Protein AF-V5IGV2-F1 (afdb_monomer)

Sequence (109 aa):
ARKEGDKSTEYNAWKFLKSFQSGYIKYQTYVDSVGCTQFLRKTLNATDKSGLYEVSFKVLEDNTKETSTLRFHEQITPNEYAVYNEDEEELYNSTVAYSDYSKCSIIQD

Solvent-accessible surface area (backbone atoms only — not comparable to full-atom values): 6318 Å² total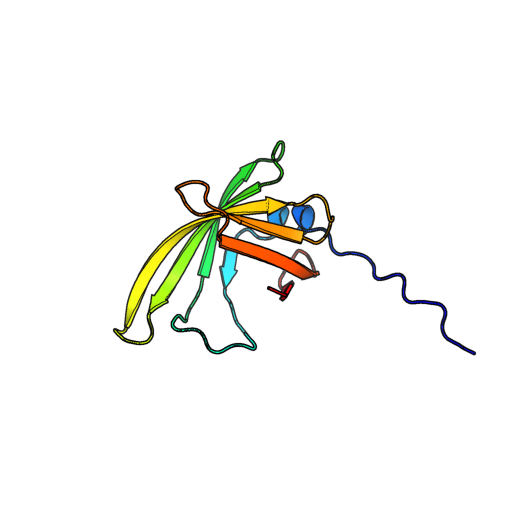; per-residue (Å²): 131,84,79,74,80,82,73,72,78,75,37,47,24,52,56,38,61,71,48,53,52,61,53,64,69,86,77,77,93,68,93,65,70,56,39,80,39,31,43,37,51,77,47,75,41,80,88,72,40,27,34,36,26,42,37,33,33,26,39,63,90,80,70,44,78,51,74,47,60,36,39,40,29,49,44,92,54,59,25,24,29,36,34,21,44,85,86,68,47,78,76,51,59,36,32,42,77,39,65,74,58,77,85,56,69,42,75,46,112

pLDDT: mean 91.41, std 14.06, range [39.75, 98.62]

Nearest PDB structures (foldseek):
  1qfv-assembly2_B  TM=7.718E-01  e=4.291E-04  Rhipicephalus appendiculatus
  3g7x-assembly1_A  TM=7.813E-01  e=4.535E-04  Rhipicephalus appendiculatus
  3tvr-assembly1_A  TM=4.272E-01  e=1.215E+00  Streptomyces coelicolor
  2kf2-assembly1_A  TM=5.091E-01  e=6.020E+00  Streptomyces coelicolor A3(2)

Organism: Ixodes ricinus (NCBI:txid34613)

Mean predicted aligned error: 5.45 Å

Structure (mmCIF, N/CA/C/O backbone):
data_AF-V5IGV2-F1
#
_entry.id   AF-V5IGV2-F1
#
loop_
_atom_site.group_PDB
_atom_site.id
_atom_site.type_symbol
_atom_site.label_atom_id
_atom_site.label_alt_id
_atom_site.label_comp_id
_atom_site.label_asym_id
_atom_site.label_entity_id
_atom_site.label_seq_id
_atom_site.pdbx_PDB_ins_code
_atom_site.Cartn_x
_atom_site.Cartn_y
_atom_site.Cartn_z
_atom_site.occupancy
_atom_site.B_iso_or_equiv
_atom_site.auth_seq_id
_atom_site.auth_comp_id
_atom_site.auth_asym_id
_atom_site.auth_atom_id
_atom_site.pdbx_PDB_mod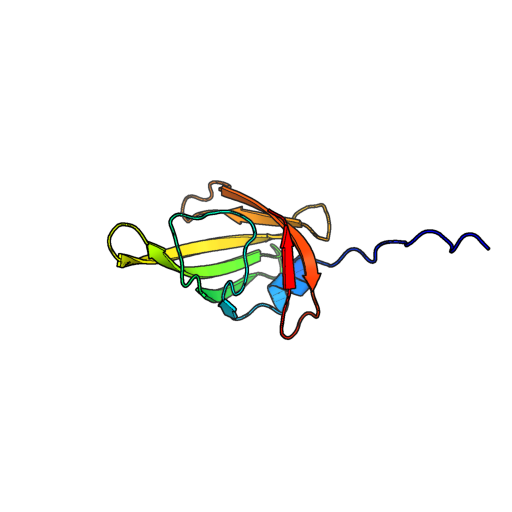el_num
ATOM 1 N N . ALA A 1 1 ? 4.818 -36.455 -19.402 1.00 39.97 1 ALA A N 1
ATOM 2 C CA . ALA A 1 1 ? 5.400 -35.133 -19.698 1.00 39.97 1 ALA A CA 1
ATOM 3 C C . ALA A 1 1 ? 5.438 -34.330 -18.403 1.00 39.97 1 ALA A C 1
ATOM 5 O O . ALA A 1 1 ? 4.383 -33.966 -17.897 1.00 39.97 1 ALA A O 1
ATOM 6 N N . ARG A 1 2 ? 6.622 -34.159 -17.799 1.00 39.75 2 ARG A N 1
ATOM 7 C CA . ARG A 1 2 ? 6.806 -33.216 -16.686 1.00 39.75 2 ARG A CA 1
ATOM 8 C C . ARG A 1 2 ? 6.598 -31.822 -17.275 1.00 39.75 2 ARG A C 1
ATOM 10 O O . ARG A 1 2 ? 7.317 -31.477 -18.207 1.00 39.75 2 ARG A O 1
ATOM 17 N N . LYS A 1 3 ? 5.577 -31.093 -16.812 1.00 44.53 3 LYS A N 1
ATOM 18 C CA . LYS A 1 3 ? 5.400 -29.687 -17.184 1.00 44.53 3 LYS A CA 1
ATOM 19 C C . LYS A 1 3 ? 6.643 -28.937 -16.723 1.00 44.53 3 LYS A C 1
ATOM 21 O O . LYS A 1 3 ? 7.066 -29.088 -15.578 1.00 44.53 3 LYS A O 1
ATOM 26 N N . GLU A 1 4 ? 7.248 -28.254 -17.681 1.00 46.16 4 GLU A N 1
ATOM 27 C CA . GLU A 1 4 ? 8.422 -27.414 -17.516 1.00 46.16 4 GLU A CA 1
ATOM 28 C C . GLU A 1 4 ? 8.209 -26.432 -16.368 1.00 46.16 4 GLU A C 1
ATOM 30 O O . GLU A 1 4 ? 7.088 -25.989 -16.116 1.00 46.16 4 GLU A O 1
ATOM 35 N N . GLY A 1 5 ? 9.299 -26.175 -15.645 1.00 44.75 5 GLY A N 1
ATOM 36 C CA . GLY A 1 5 ? 9.314 -25.393 -14.423 1.00 44.75 5 GLY A CA 1
ATOM 37 C C . GLY A 1 5 ? 8.599 -24.064 -14.603 1.00 44.75 5 GLY A C 1
ATOM 38 O O . GLY A 1 5 ? 8.926 -23.284 -15.498 1.00 44.75 5 GLY A O 1
ATOM 39 N N . ASP A 1 6 ? 7.632 -23.850 -13.721 1.00 43.94 6 ASP A N 1
ATOM 40 C CA . ASP A 1 6 ? 6.939 -22.595 -13.511 1.00 43.94 6 ASP A CA 1
ATOM 41 C C . ASP A 1 6 ? 8.004 -21.555 -13.141 1.00 43.94 6 ASP A C 1
ATOM 43 O O . ASP A 1 6 ? 8.439 -21.444 -11.993 1.00 43.94 6 ASP A O 1
ATOM 47 N N . LYS A 1 7 ? 8.526 -20.842 -14.142 1.00 44.50 7 LYS A N 1
ATOM 48 C CA . LYS A 1 7 ? 9.212 -19.578 -13.900 1.00 44.50 7 LYS A CA 1
ATOM 49 C C . LYS A 1 7 ? 8.119 -18.644 -13.412 1.00 44.50 7 LYS A C 1
ATOM 51 O O . LYS A 1 7 ? 7.470 -17.993 -14.229 1.00 44.50 7 LYS A O 1
ATOM 56 N N . SER A 1 8 ? 7.892 -18.665 -12.098 1.00 56.06 8 SER A N 1
ATOM 57 C CA . SER A 1 8 ? 7.113 -17.671 -11.369 1.00 56.06 8 SER A CA 1
ATOM 58 C C . SER A 1 8 ? 7.404 -16.323 -12.013 1.00 56.06 8 SER A C 1
ATOM 60 O O . SER A 1 8 ? 8.542 -15.853 -12.000 1.00 56.06 8 SER A O 1
ATOM 62 N N . THR A 1 9 ? 6.415 -15.758 -12.700 1.00 58.22 9 THR A N 1
ATOM 63 C CA . THR A 1 9 ? 6.532 -14.373 -13.133 1.00 58.22 9 THR A CA 1
ATOM 64 C C . THR A 1 9 ? 6.496 -13.576 -11.843 1.00 58.22 9 THR A C 1
ATOM 66 O O . THR A 1 9 ? 5.430 -13.434 -11.249 1.00 58.22 9 THR A O 1
ATOM 69 N N . GLU A 1 10 ? 7.663 -13.150 -11.365 1.00 77.50 10 GLU A N 1
ATOM 70 C CA . GLU A 1 10 ? 7.762 -12.348 -10.152 1.00 77.50 10 GLU A CA 1
ATOM 71 C C . GLU A 1 10 ? 6.928 -11.080 -10.362 1.00 77.50 10 GLU A C 1
ATOM 73 O O . GLU A 1 10 ? 7.171 -10.287 -11.279 1.00 77.50 10 GLU A O 1
ATOM 78 N N . TYR A 1 11 ? 5.873 -10.923 -9.561 1.00 94.06 11 TYR A N 1
ATOM 79 C CA . TYR A 1 11 ? 5.066 -9.710 -9.571 1.00 94.06 11 TYR A CA 1
ATOM 80 C C . TYR A 1 11 ? 5.952 -8.534 -9.173 1.00 94.06 11 TYR A C 1
ATOM 82 O O . TYR A 1 11 ? 6.814 -8.670 -8.328 1.00 94.06 11 TYR A O 1
ATOM 90 N N . ASN A 1 12 ? 5.759 -7.356 -9.756 1.00 95.56 12 ASN A N 1
ATOM 91 C CA . ASN A 1 12 ? 6.567 -6.196 -9.396 1.00 95.56 12 ASN A CA 1
ATOM 92 C C . ASN A 1 12 ? 5.871 -5.309 -8.347 1.00 95.56 12 ASN A C 1
ATOM 94 O O . ASN A 1 12 ? 4.780 -4.788 -8.605 1.00 95.56 12 ASN A O 1
ATOM 98 N N . ALA A 1 13 ? 6.522 -5.104 -7.203 1.00 96.81 13 ALA A N 1
ATOM 99 C CA . ALA A 1 13 ? 6.083 -4.252 -6.107 1.00 96.81 13 ALA A CA 1
ATOM 100 C C . ALA A 1 13 ? 5.960 -2.794 -6.547 1.00 96.81 13 ALA A C 1
ATOM 102 O O . ALA A 1 13 ? 4.921 -2.183 -6.310 1.00 96.81 13 ALA A O 1
ATOM 103 N N . TRP A 1 14 ? 6.921 -2.240 -7.296 1.00 97.38 14 TRP A N 1
ATOM 104 C CA . TRP A 1 14 ? 6.768 -0.874 -7.801 1.00 97.38 14 TRP A CA 1
ATOM 105 C C . TRP A 1 14 ? 5.571 -0.709 -8.747 1.00 97.38 14 TRP A C 1
ATOM 107 O O . TRP A 1 14 ? 4.860 0.298 -8.716 1.00 97.38 14 TRP A O 1
ATOM 117 N N . LYS A 1 15 ? 5.289 -1.702 -9.592 1.00 97.12 15 LYS A N 1
ATOM 118 C CA . LYS A 1 15 ? 4.108 -1.710 -10.461 1.00 97.12 15 LYS A CA 1
ATOM 119 C C . LYS A 1 15 ? 2.824 -1.784 -9.639 1.00 97.12 15 LYS A C 1
ATOM 121 O O . LYS A 1 15 ? 1.895 -1.040 -9.950 1.00 97.12 15 LYS A O 1
ATOM 126 N N . PHE A 1 16 ? 2.801 -2.600 -8.584 1.00 97.31 16 PHE A N 1
ATOM 127 C CA . PHE A 1 16 ? 1.710 -2.625 -7.611 1.00 97.31 16 PHE A CA 1
ATOM 128 C C . PHE A 1 16 ? 1.516 -1.246 -6.977 1.00 97.31 16 PHE A C 1
ATOM 130 O O . PHE A 1 16 ? 0.442 -0.668 -7.141 1.00 97.31 16 PHE A O 1
ATOM 137 N N . LEU A 1 17 ? 2.566 -0.665 -6.386 1.00 97.56 17 LEU A N 1
ATOM 138 C CA . LEU A 1 17 ? 2.515 0.647 -5.741 1.00 97.56 17 LEU A CA 1
ATOM 139 C C . LEU A 1 17 ? 2.047 1.740 -6.693 1.00 97.56 17 LEU A C 1
ATOM 141 O O . LEU A 1 17 ? 1.298 2.602 -6.259 1.00 97.56 17 LEU A O 1
ATOM 145 N N . LYS A 1 18 ? 2.417 1.699 -7.982 1.00 97.81 18 LYS A N 1
ATOM 146 C CA . LYS A 1 18 ? 1.911 2.621 -9.016 1.00 97.81 18 LYS A CA 1
ATOM 147 C C . LYS A 1 18 ? 0.419 2.449 -9.293 1.00 97.81 18 LYS A C 1
ATOM 149 O O . LYS A 1 18 ? -0.269 3.458 -9.460 1.00 97.81 18 LYS A O 1
ATOM 154 N N . SER A 1 19 ? -0.075 1.214 -9.347 1.00 97.38 19 SER A N 1
ATOM 155 C CA . SER A 1 19 ? -1.492 0.920 -9.605 1.00 97.38 19 SER A CA 1
ATOM 156 C C . SER A 1 19 ? -2.401 1.103 -8.386 1.00 97.38 19 SER A C 1
ATOM 158 O O . SER A 1 19 ? -3.572 1.440 -8.540 1.00 97.38 19 SER A O 1
ATOM 160 N N . PHE A 1 20 ? -1.874 0.916 -7.176 1.00 97.81 20 PHE A N 1
ATOM 161 C CA . PHE A 1 20 ? -2.647 0.908 -5.940 1.00 97.81 20 PHE A CA 1
ATOM 162 C C . PHE A 1 20 ? -2.876 2.332 -5.416 1.00 97.81 20 PHE A C 1
ATOM 164 O O . PHE A 1 20 ? -2.137 2.848 -4.587 1.00 97.81 20 PHE A O 1
ATOM 171 N N . GLN A 1 21 ? -3.896 3.011 -5.941 1.00 97.94 21 GLN A N 1
ATOM 172 C CA . GLN A 1 21 ? -4.266 4.357 -5.482 1.00 97.94 21 GLN A CA 1
ATOM 173 C C . GLN A 1 21 ? -5.112 4.324 -4.200 1.00 97.94 21 GLN A C 1
ATOM 175 O O . GLN A 1 21 ? -4.961 5.186 -3.336 1.00 97.94 21 GLN A O 1
ATOM 180 N N . SER A 1 22 ? -6.020 3.359 -4.085 1.00 98.12 22 SER A N 1
ATOM 181 C CA . SER A 1 22 ? -6.835 3.133 -2.894 1.00 98.12 22 SER A CA 1
ATOM 182 C C . SER A 1 22 ? -7.379 1.707 -2.877 1.00 98.12 22 SER A C 1
ATOM 184 O O . SER A 1 22 ? -7.448 1.042 -3.913 1.00 98.12 22 SER A O 1
ATOM 186 N N . GLY A 1 23 ? -7.778 1.231 -1.701 1.00 97.69 23 GLY A N 1
ATOM 187 C CA . GLY A 1 23 ? -8.369 -0.095 -1.543 1.00 97.69 23 GLY A CA 1
ATOM 188 C C . GLY A 1 23 ? -8.653 -0.441 -0.089 1.00 97.69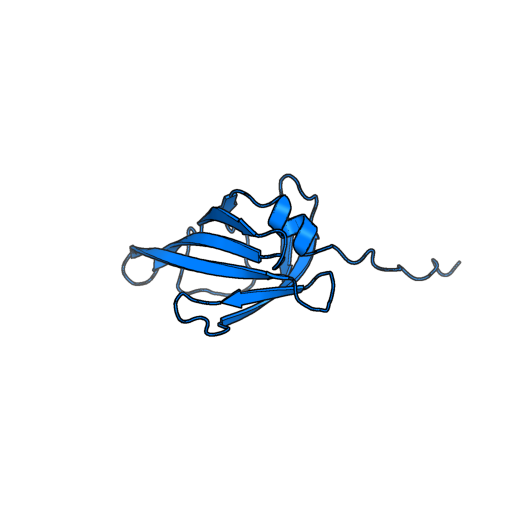 23 GLY A C 1
ATOM 189 O O . GLY A 1 23 ? -8.582 0.418 0.785 1.00 97.69 23 GLY A O 1
ATOM 190 N N . TYR A 1 24 ? -8.999 -1.698 0.168 1.00 97.75 24 TYR A N 1
ATOM 191 C CA . TYR A 1 24 ? -9.309 -2.202 1.503 1.00 97.75 24 TYR A CA 1
ATOM 192 C C . TYR A 1 24 ? -8.913 -3.673 1.635 1.00 97.75 24 TYR A C 1
ATOM 194 O O . TYR A 1 24 ? -8.847 -4.392 0.633 1.00 97.75 24 TYR A O 1
ATOM 202 N N . ILE A 1 25 ? -8.697 -4.131 2.868 1.00 96.31 25 ILE A N 1
ATOM 203 C CA . ILE A 1 25 ? -8.489 -5.556 3.148 1.00 96.31 25 ILE A CA 1
ATOM 204 C C . ILE A 1 25 ? -9.849 -6.249 3.144 1.00 96.31 25 ILE A C 1
ATOM 206 O O . ILE A 1 25 ? -10.713 -5.965 3.973 1.00 96.31 25 ILE A O 1
ATOM 210 N N . LYS A 1 26 ? -10.060 -7.149 2.179 1.00 96.06 26 LYS A N 1
ATOM 211 C CA . LYS A 1 26 ? -11.293 -7.947 2.087 1.00 96.06 26 LYS A CA 1
ATOM 212 C C . LYS A 1 26 ? -11.180 -9.287 2.811 1.00 96.06 26 LYS A C 1
ATOM 214 O O . LYS A 1 26 ? -12.160 -9.757 3.382 1.00 96.06 26 LYS A O 1
ATOM 219 N N . TYR A 1 27 ? -10.005 -9.901 2.737 1.00 94.44 27 TYR A N 1
ATOM 220 C CA . TYR A 1 27 ? -9.698 -11.197 3.326 1.00 94.44 27 TYR A CA 1
ATOM 221 C C . TYR A 1 27 ? -8.297 -11.133 3.928 1.00 94.44 27 TYR A C 1
ATOM 223 O O . TYR A 1 27 ? -7.400 -10.563 3.312 1.00 94.44 27 TYR A O 1
ATOM 231 N N . GLN A 1 28 ? -8.126 -11.747 5.092 1.00 93.69 28 GLN A N 1
ATOM 232 C CA . GLN A 1 28 ? -6.845 -11.938 5.766 1.00 93.69 28 GLN A CA 1
ATOM 233 C C . GLN A 1 28 ? -6.852 -13.316 6.431 1.00 93.69 28 GLN A C 1
ATOM 235 O O . GLN A 1 28 ? -7.919 -13.835 6.771 1.00 93.69 28 GLN A O 1
ATOM 240 N N . THR A 1 29 ? -5.684 -13.934 6.569 1.00 91.88 29 THR A N 1
ATOM 241 C CA . THR A 1 29 ? -5.542 -15.294 7.119 1.00 91.88 29 THR A CA 1
ATOM 242 C C . THR A 1 29 ? -5.197 -15.312 8.605 1.00 91.88 29 THR A C 1
ATOM 244 O O . THR A 1 29 ? -5.365 -16.350 9.243 1.00 91.88 29 THR A O 1
ATOM 247 N N . TYR A 1 30 ? -4.743 -14.190 9.163 1.00 86.31 30 TYR A N 1
ATOM 248 C CA . TYR A 1 30 ? -4.421 -14.040 10.577 1.00 86.31 30 TYR A CA 1
ATOM 249 C C . TYR A 1 30 ? -5.509 -13.253 11.323 1.00 86.31 30 TYR A C 1
ATOM 251 O O . TYR A 1 30 ? -6.267 -12.469 10.740 1.00 86.31 30 TYR A O 1
ATOM 259 N N . VAL A 1 31 ? -5.604 -13.496 12.632 1.00 82.44 31 VAL A N 1
ATOM 260 C CA . VAL A 1 31 ? -6.460 -12.711 13.526 1.00 82.44 31 VAL A CA 1
ATOM 261 C C . VAL A 1 31 ? -5.732 -11.411 13.830 1.00 82.44 31 VAL A C 1
ATOM 263 O O . VAL A 1 31 ? -4.606 -11.443 14.318 1.00 82.44 31 VAL A O 1
ATOM 266 N N . ASP A 1 32 ? -6.383 -10.294 13.536 1.00 84.25 32 ASP A N 1
ATOM 267 C CA . ASP A 1 32 ? -5.873 -8.953 13.798 1.00 84.25 32 ASP A CA 1
ATOM 268 C C . ASP A 1 32 ? -6.772 -8.264 14.837 1.00 84.25 32 ASP A C 1
ATOM 270 O O . ASP A 1 32 ? -7.962 -8.582 14.945 1.00 84.25 32 ASP A O 1
ATOM 274 N N . SER A 1 33 ? -6.210 -7.344 15.619 1.00 90.62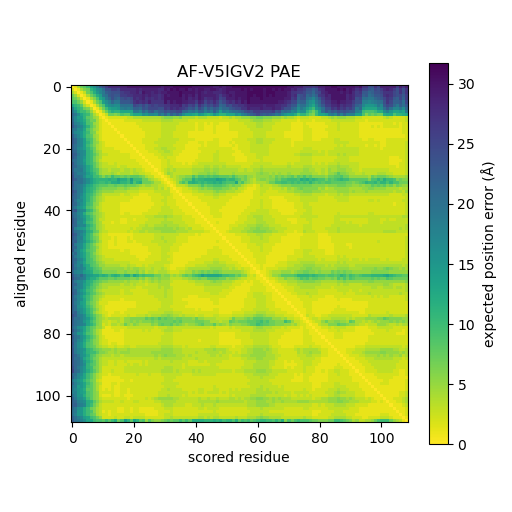 33 SER A N 1
ATOM 275 C CA . SER A 1 33 ? -6.966 -6.506 16.558 1.00 90.62 33 SER A CA 1
ATOM 276 C C . SER A 1 33 ? -7.704 -5.371 15.847 1.00 90.62 33 SER A C 1
ATOM 278 O O . SER A 1 33 ? -8.549 -4.707 16.458 1.00 90.62 33 SER A O 1
ATOM 280 N N . VAL A 1 34 ? -7.424 -5.166 14.557 1.00 92.81 34 VAL A N 1
ATOM 281 C CA . VAL A 1 34 ? -8.060 -4.149 13.724 1.00 92.81 34 VAL A CA 1
ATOM 282 C C . VAL A 1 34 ? -8.923 -4.753 12.615 1.00 92.81 34 VAL A C 1
ATOM 284 O O . VAL A 1 34 ? -8.743 -5.886 12.173 1.00 92.81 34 VAL A O 1
ATOM 287 N N . GLY A 1 35 ? -9.896 -3.976 12.147 1.00 93.50 35 GLY A N 1
ATOM 288 C CA . GLY A 1 35 ? -10.742 -4.315 11.009 1.00 93.50 35 GLY A CA 1
ATOM 289 C C . GLY A 1 35 ? -11.098 -3.094 10.170 1.00 93.50 35 GLY A C 1
ATOM 290 O O . GLY A 1 35 ? -10.728 -1.964 10.481 1.00 93.50 35 GLY A O 1
ATOM 291 N N . CYS A 1 36 ? -11.853 -3.316 9.092 1.00 94.81 36 CYS A N 1
ATOM 292 C CA . CYS A 1 36 ? -12.265 -2.257 8.161 1.00 94.81 36 CYS A CA 1
ATOM 293 C C . CYS A 1 36 ? -11.088 -1.435 7.597 1.00 94.81 36 CYS A C 1
ATOM 295 O O . CYS A 1 36 ? -11.259 -0.251 7.308 1.00 94.81 36 CYS A O 1
ATOM 297 N N . THR A 1 37 ? -9.914 -2.053 7.443 1.00 96.69 37 THR A N 1
ATOM 298 C CA . THR A 1 37 ? -8.696 -1.385 6.978 1.00 96.69 37 THR A CA 1
ATOM 299 C C . THR A 1 37 ? -8.856 -0.884 5.547 1.00 96.69 37 THR A C 1
ATOM 301 O O . THR A 1 37 ? -9.181 -1.650 4.635 1.00 96.69 37 THR A O 1
ATOM 304 N N . GLN A 1 38 ? -8.618 0.409 5.353 1.00 97.94 38 GLN A N 1
ATOM 305 C CA . GLN A 1 38 ? -8.704 1.128 4.088 1.00 97.94 38 GLN A CA 1
ATOM 306 C C . GLN A 1 38 ? -7.411 1.894 3.839 1.00 97.94 38 GLN A C 1
ATOM 308 O O . GLN A 1 38 ? -6.872 2.515 4.750 1.00 97.94 38 GLN A O 1
ATOM 313 N N . PHE A 1 39 ? -6.970 1.905 2.587 1.00 98.44 39 PHE A N 1
ATOM 314 C CA . PHE A 1 39 ? -5.760 2.580 2.138 1.00 98.44 39 PHE A CA 1
ATOM 315 C C . PHE A 1 39 ? -6.118 3.681 1.151 1.00 98.44 39 PHE A C 1
ATOM 317 O O . PHE A 1 39 ? -6.926 3.472 0.238 1.00 98.44 39 PHE A O 1
ATOM 324 N N . LEU A 1 40 ? -5.462 4.829 1.285 1.00 98.56 40 LEU A N 1
ATOM 325 C CA . LEU A 1 40 ? -5.528 5.922 0.326 1.00 98.56 40 LEU A CA 1
ATOM 326 C C . LEU A 1 40 ? -4.131 6.495 0.090 1.00 98.56 40 LEU A C 1
ATOM 328 O O . LEU A 1 40 ? -3.545 7.115 0.976 1.00 98.56 40 LEU A O 1
ATOM 332 N N . ARG A 1 41 ? -3.615 6.342 -1.130 1.00 98.44 41 ARG A N 1
ATOM 333 C CA . ARG A 1 41 ? -2.323 6.902 -1.525 1.00 98.44 41 ARG A CA 1
ATOM 334 C C . ARG A 1 41 ? -2.411 8.422 -1.634 1.00 98.44 41 ARG A C 1
ATOM 336 O O . ARG A 1 41 ? -3.161 8.948 -2.460 1.00 98.44 41 ARG A O 1
ATOM 343 N N . LYS A 1 42 ? -1.616 9.127 -0.835 1.00 98.19 42 LYS A N 1
ATOM 344 C CA . LYS A 1 42 ? -1.500 10.591 -0.839 1.00 98.19 42 LYS A CA 1
ATOM 345 C C . LYS A 1 42 ? -0.468 11.067 -1.850 1.00 98.19 42 LYS A C 1
ATOM 347 O O . LYS A 1 42 ? -0.742 11.987 -2.614 1.00 98.19 42 LYS A O 1
ATOM 352 N N . THR A 1 43 ? 0.695 10.421 -1.885 1.00 97.81 43 THR A N 1
ATOM 353 C CA . THR A 1 43 ? 1.784 10.766 -2.806 1.00 97.81 43 THR A CA 1
ATOM 354 C C . THR A 1 43 ? 2.469 9.514 -3.341 1.00 97.81 43 THR A C 1
ATOM 356 O O . THR A 1 43 ? 2.379 8.430 -2.764 1.00 97.81 43 THR A O 1
ATOM 359 N 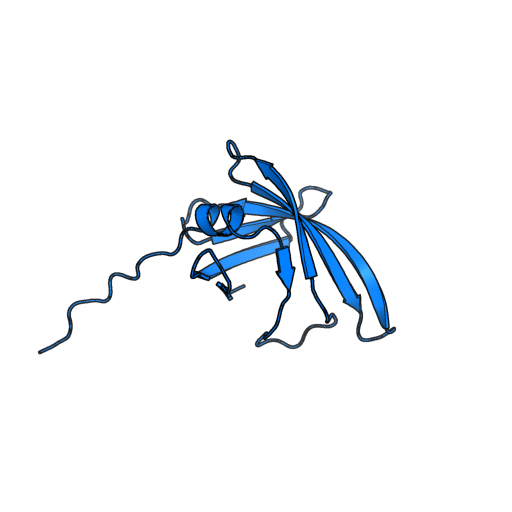N . LEU A 1 44 ? 3.138 9.668 -4.483 1.00 98.19 44 LEU A N 1
ATOM 360 C CA . LEU A 1 44 ? 3.931 8.634 -5.132 1.00 98.19 4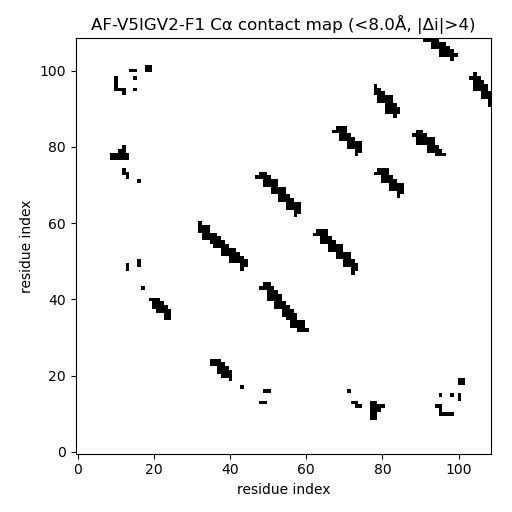4 LEU A CA 1
ATOM 361 C C . LEU A 1 44 ? 5.255 9.263 -5.575 1.00 98.19 44 LEU A C 1
ATOM 363 O O . LEU A 1 44 ? 5.252 10.219 -6.350 1.00 98.19 44 LEU A O 1
ATOM 367 N N . ASN A 1 45 ? 6.371 8.726 -5.100 1.00 97.62 45 ASN A N 1
ATOM 368 C CA . ASN A 1 45 ? 7.714 9.152 -5.462 1.00 97.62 45 ASN A CA 1
ATOM 369 C C . ASN A 1 45 ? 8.333 8.109 -6.398 1.00 97.62 45 ASN A C 1
ATOM 371 O O . ASN A 1 45 ? 8.600 6.978 -6.001 1.00 97.62 45 ASN A O 1
ATOM 375 N N . ALA A 1 46 ? 8.534 8.488 -7.661 1.00 96.81 46 ALA A N 1
ATOM 376 C CA . ALA A 1 46 ? 9.076 7.591 -8.676 1.00 96.81 46 ALA A CA 1
ATOM 377 C C . ALA A 1 46 ? 10.595 7.398 -8.594 1.00 96.81 46 ALA A C 1
ATOM 379 O O . ALA A 1 46 ? 11.089 6.383 -9.082 1.00 96.81 46 ALA A O 1
ATOM 380 N N . THR A 1 47 ? 11.311 8.349 -7.993 1.00 96.19 47 THR A N 1
ATOM 381 C CA . THR A 1 47 ? 12.763 8.276 -7.795 1.00 96.19 47 THR A CA 1
ATOM 382 C C . THR A 1 47 ? 13.082 7.245 -6.723 1.00 96.19 47 THR A C 1
ATOM 384 O O . THR A 1 47 ? 13.835 6.310 -6.977 1.00 96.19 47 THR A O 1
ATOM 387 N N . ASP A 1 48 ? 12.403 7.355 -5.580 1.00 94.38 48 ASP A N 1
ATOM 388 C CA . ASP A 1 48 ? 12.602 6.478 -4.419 1.00 94.38 48 ASP A CA 1
ATOM 389 C C . ASP A 1 48 ? 11.639 5.287 -4.423 1.00 94.38 48 ASP A C 1
ATOM 391 O O . ASP A 1 48 ? 11.472 4.619 -3.413 1.00 94.38 48 ASP A O 1
ATOM 395 N N . LYS A 1 49 ? 10.921 5.079 -5.533 1.00 97.44 49 LYS A N 1
ATOM 396 C CA . LYS A 1 49 ? 9.944 4.001 -5.739 1.00 97.44 49 LYS A CA 1
ATOM 397 C C . LYS A 1 49 ? 9.072 3.707 -4.512 1.00 97.44 49 LYS A C 1
ATOM 399 O O . LYS A 1 49 ? 8.898 2.559 -4.091 1.00 97.44 49 LYS A O 1
ATOM 404 N N . SER A 1 50 ? 8.503 4.767 -3.951 1.00 97.88 50 SER A N 1
ATOM 405 C CA . SER A 1 50 ? 7.711 4.709 -2.727 1.00 97.88 50 SER A CA 1
ATOM 406 C C . SER A 1 50 ? 6.382 5.440 -2.867 1.00 97.88 50 SER A C 1
ATOM 408 O O . SER A 1 50 ? 6.208 6.312 -3.719 1.00 97.88 50 SER A O 1
ATOM 410 N N . GLY A 1 51 ? 5.408 5.062 -2.045 1.00 98.06 51 GLY A N 1
ATOM 411 C CA . GLY A 1 51 ? 4.128 5.750 -1.917 1.00 98.06 51 GLY A CA 1
ATOM 412 C C . GLY A 1 51 ? 3.821 6.045 -0.458 1.00 98.06 51 GLY A C 1
ATOM 413 O O . GLY A 1 51 ? 4.053 5.199 0.403 1.00 98.06 51 GLY A O 1
ATOM 414 N N . LEU A 1 52 ? 3.291 7.235 -0.186 1.00 98.31 52 LEU A N 1
ATOM 415 C CA . LEU A 1 52 ? 2.787 7.606 1.132 1.00 98.31 52 LEU A CA 1
ATOM 416 C C . LEU A 1 52 ? 1.283 7.346 1.168 1.00 98.31 52 LEU A C 1
ATOM 418 O O . LEU A 1 52 ? 0.544 7.859 0.321 1.00 98.31 52 LEU A O 1
ATOM 422 N N . TYR A 1 53 ? 0.833 6.557 2.132 1.00 98.62 53 TYR A N 1
ATOM 423 C CA . TYR A 1 53 ? -0.549 6.132 2.284 1.00 98.62 53 TYR A CA 1
ATOM 424 C C . TYR A 1 53 ? -1.102 6.614 3.611 1.00 98.62 53 TYR A C 1
ATOM 426 O O . TYR A 1 53 ? -0.452 6.514 4.642 1.00 98.62 53 TYR A O 1
ATOM 434 N N . GLU A 1 54 ? -2.336 7.085 3.577 1.00 98.50 54 GLU A N 1
ATOM 435 C CA . GLU A 1 54 ? -3.162 7.200 4.767 1.00 98.50 54 GLU A CA 1
ATOM 436 C C . GLU A 1 54 ? -3.931 5.890 4.912 1.00 98.50 54 GLU A C 1
ATOM 438 O O . GLU A 1 54 ? -4.673 5.487 4.006 1.00 98.50 54 GLU A O 1
ATOM 443 N N . VAL A 1 55 ? -3.705 5.207 6.026 1.00 98.12 55 VAL A N 1
ATOM 444 C CA . VAL A 1 55 ? -4.313 3.920 6.343 1.00 98.12 55 VAL A CA 1
ATOM 445 C C . VAL A 1 55 ? -5.256 4.130 7.505 1.00 98.12 55 VAL A C 1
ATOM 447 O O . VAL A 1 55 ? -4.827 4.480 8.598 1.00 98.12 55 VAL A O 1
ATOM 450 N N . SER A 1 56 ? -6.549 3.943 7.262 1.00 98.00 56 SER A N 1
ATOM 451 C CA . SER A 1 56 ? -7.564 4.040 8.307 1.00 98.00 56 SER A CA 1
ATOM 452 C C . SER A 1 56 ? -8.113 2.668 8.634 1.00 98.00 56 SER A C 1
ATOM 454 O O . SER A 1 56 ? -8.362 1.866 7.736 1.00 98.00 56 SER A O 1
ATOM 456 N N . PHE A 1 57 ? -8.305 2.406 9.913 1.00 97.19 57 PHE A N 1
ATOM 457 C CA . PHE A 1 57 ? -8.758 1.120 10.414 1.00 97.19 57 PHE A CA 1
ATOM 458 C C . PHE A 1 57 ? -9.592 1.336 11.669 1.00 97.19 57 PHE A C 1
ATOM 460 O O . PHE A 1 57 ? -9.698 2.442 12.205 1.00 97.19 57 PHE A O 1
ATOM 467 N N . LYS A 1 58 ? -10.254 0.271 12.096 1.00 96.94 58 LYS A N 1
ATOM 468 C CA . LYS A 1 58 ? -11.090 0.255 13.281 1.00 96.94 58 LYS A CA 1
ATOM 469 C C . LYS A 1 58 ? -10.492 -0.700 14.296 1.00 96.94 58 LYS A C 1
ATOM 471 O O . LYS A 1 58 ? -10.363 -1.881 13.984 1.00 96.94 58 LYS A O 1
ATOM 476 N N . VAL A 1 59 ? -10.182 -0.212 15.488 1.00 96.06 59 VAL A N 1
ATOM 477 C CA . VAL A 1 59 ? -9.769 -1.058 16.608 1.00 96.06 59 VAL A CA 1
ATOM 478 C C . VAL A 1 59 ? -10.998 -1.832 17.082 1.00 96.06 59 VAL A C 1
ATOM 480 O O . VAL A 1 59 ? -12.059 -1.259 17.341 1.00 96.06 59 VAL A O 1
ATOM 483 N N . LEU A 1 60 ? -10.907 -3.162 17.096 1.00 92.44 60 LEU A N 1
ATOM 484 C CA . LEU A 1 60 ? -12.064 -4.023 17.353 1.00 92.44 60 LEU A CA 1
ATOM 485 C C . LEU A 1 60 ? -12.450 -4.062 18.834 1.00 92.44 60 LEU A C 1
ATOM 487 O O . LEU A 1 60 ? -13.627 -4.256 19.134 1.00 92.44 60 LEU A O 1
ATOM 491 N N . GLU A 1 61 ? -11.486 -3.866 19.736 1.00 93.62 61 GLU A N 1
ATOM 492 C CA . GLU A 1 61 ? -11.696 -3.919 21.188 1.00 93.62 61 GLU A CA 1
ATOM 493 C C . GLU A 1 61 ? -12.613 -2.795 21.688 1.00 93.62 61 GLU A C 1
ATOM 495 O O . GLU A 1 61 ? -13.565 -3.052 22.423 1.00 93.62 61 GLU A O 1
ATOM 500 N N . ASP A 1 62 ? -12.366 -1.561 21.254 1.00 94.00 62 ASP A N 1
ATOM 501 C CA . ASP A 1 62 ? -13.070 -0.368 21.736 1.00 94.00 62 ASP A CA 1
ATOM 502 C C . ASP A 1 62 ? -13.902 0.335 20.650 1.00 94.00 62 ASP A C 1
ATOM 504 O O . ASP A 1 62 ? -14.551 1.352 20.907 1.00 94.00 62 ASP A O 1
ATOM 508 N N . ASN A 1 63 ? -13.942 -0.238 19.440 1.00 91.62 63 ASN A N 1
ATOM 509 C CA . ASN A 1 63 ? -14.736 0.235 18.310 1.00 91.62 63 ASN A CA 1
ATOM 510 C C . ASN A 1 63 ? -14.328 1.643 17.822 1.00 91.62 63 ASN A C 1
ATOM 512 O O . ASN A 1 63 ? -15.115 2.313 17.142 1.00 91.62 63 ASN A O 1
ATOM 516 N N . THR A 1 64 ? -13.109 2.087 18.135 1.00 96.31 64 THR A N 1
ATOM 517 C CA . THR A 1 64 ? -12.565 3.377 17.700 1.00 96.31 64 THR A CA 1
ATOM 518 C C . THR A 1 64 ? -12.048 3.318 16.265 1.00 96.31 64 THR A C 1
ATOM 520 O O . THR A 1 64 ? -11.685 2.262 15.746 1.00 96.31 64 THR A O 1
ATOM 523 N N . LYS A 1 65 ? -12.075 4.466 15.577 1.00 96.69 65 LYS A N 1
ATOM 524 C CA . LYS A 1 65 ? -11.483 4.620 14.247 1.00 96.69 65 LYS A CA 1
ATOM 525 C C . LYS A 1 65 ? -10.164 5.360 14.388 1.00 96.69 65 LYS A C 1
ATOM 527 O O . LYS A 1 65 ? -10.150 6.480 14.891 1.00 96.69 65 LYS A O 1
ATOM 532 N N . GLU A 1 66 ? -9.115 4.774 13.841 1.00 97.00 66 GLU A N 1
ATOM 533 C CA . GLU A 1 66 ? -7.785 5.361 13.803 1.00 97.00 66 GLU A CA 1
ATOM 534 C C . GLU A 1 66 ? -7.324 5.577 12.366 1.00 97.00 66 GLU A C 1
ATOM 536 O O . GLU A 1 66 ? -7.942 5.126 11.390 1.00 97.00 66 GLU A O 1
ATOM 541 N N . THR A 1 67 ? -6.269 6.367 12.217 1.00 97.25 67 THR A N 1
ATOM 542 C CA . THR A 1 67 ? -5.641 6.651 10.932 1.00 97.25 67 THR A CA 1
ATOM 543 C C . THR A 1 67 ? -4.152 6.860 11.144 1.00 97.25 67 THR A C 1
ATOM 545 O O . THR A 1 67 ? -3.758 7.590 12.048 1.00 97.25 67 THR A O 1
ATOM 548 N N . SER A 1 68 ? -3.345 6.239 10.292 1.00 96.69 68 SER A N 1
ATOM 549 C CA . SER A 1 68 ? -1.888 6.327 10.320 1.00 96.69 68 SER A CA 1
ATOM 550 C C . SER A 1 68 ? -1.361 6.685 8.939 1.00 96.69 68 SER A C 1
ATOM 552 O O . SER A 1 68 ? -1.906 6.237 7.926 1.00 96.69 68 SER A O 1
ATOM 554 N N . THR A 1 69 ? -0.280 7.458 8.887 1.00 97.94 69 THR A N 1
ATOM 555 C CA . THR A 1 69 ? 0.462 7.671 7.645 1.00 97.94 69 THR A CA 1
ATOM 556 C C . THR A 1 69 ? 1.583 6.647 7.554 1.00 97.94 69 THR A C 1
ATOM 558 O O . THR A 1 69 ? 2.419 6.553 8.446 1.00 97.94 69 THR A O 1
ATOM 561 N N . LEU A 1 70 ? 1.608 5.879 6.468 1.00 98.25 70 LEU A N 1
ATOM 562 C CA . LEU A 1 70 ? 2.589 4.826 6.236 1.00 98.25 70 LEU A CA 1
ATOM 563 C C . LEU A 1 70 ? 3.276 5.023 4.889 1.00 98.25 70 LEU A C 1
ATOM 565 O O . LEU A 1 70 ? 2.627 5.317 3.879 1.00 98.25 70 LEU A O 1
ATOM 569 N N . ARG A 1 71 ? 4.591 4.822 4.847 1.00 98.38 71 ARG A N 1
ATOM 570 C CA . ARG A 1 71 ? 5.370 4.853 3.606 1.00 98.38 71 ARG A CA 1
ATOM 571 C C . ARG A 1 71 ? 5.655 3.432 3.144 1.00 98.38 71 ARG A C 1
ATOM 573 O O . ARG A 1 71 ? 6.290 2.665 3.850 1.00 98.38 71 ARG A O 1
ATOM 580 N N . PHE A 1 72 ? 5.216 3.107 1.936 1.00 98.25 72 PHE A N 1
ATOM 581 C CA . PHE A 1 72 ? 5.435 1.818 1.289 1.00 98.25 72 PHE A CA 1
ATOM 582 C C . PHE A 1 72 ? 6.562 1.994 0.272 1.00 98.25 72 PHE A C 1
ATOM 584 O O . PHE A 1 72 ? 6.465 2.885 -0.573 1.00 98.25 72 PHE A O 1
ATOM 591 N N . HIS A 1 73 ? 7.615 1.184 0.327 1.00 98.00 73 HIS A N 1
ATOM 592 C CA . HIS A 1 73 ? 8.829 1.368 -0.478 1.00 98.00 73 HIS A CA 1
ATOM 593 C C . HIS A 1 73 ? 9.284 0.043 -1.092 1.00 98.00 73 HIS A C 1
ATOM 595 O O . HIS A 1 73 ? 9.505 -0.915 -0.354 1.00 98.00 73 HIS A O 1
ATOM 601 N N . GLU A 1 74 ? 9.420 -0.009 -2.425 1.00 97.12 74 GLU A N 1
ATOM 602 C CA . GLU A 1 74 ? 9.976 -1.179 -3.128 1.00 97.12 74 GLU A CA 1
ATOM 603 C C . GLU A 1 74 ? 11.356 -1.558 -2.563 1.00 97.12 74 GLU A C 1
ATOM 605 O O . GLU A 1 74 ? 12.209 -0.698 -2.355 1.00 97.12 74 GLU A O 1
ATOM 610 N N . GLN A 1 75 ? 11.566 -2.856 -2.350 1.00 95.06 75 GLN A N 1
ATOM 611 C CA . GLN A 1 75 ? 12.837 -3.421 -1.906 1.00 95.06 75 GLN A CA 1
ATOM 612 C C . GLN A 1 75 ? 13.694 -3.897 -3.087 1.00 95.06 75 GLN A C 1
ATOM 614 O O . GLN A 1 75 ? 13.313 -3.819 -4.254 1.00 95.06 75 GLN A O 1
ATOM 619 N N . ILE A 1 76 ? 14.896 -4.398 -2.788 1.00 89.19 76 ILE A N 1
ATOM 620 C CA . ILE A 1 76 ? 15.808 -4.940 -3.808 1.00 89.19 76 ILE A CA 1
ATOM 621 C C . ILE A 1 76 ? 15.147 -6.104 -4.562 1.00 89.19 76 ILE A C 1
ATOM 623 O O . ILE A 1 76 ? 15.293 -6.203 -5.784 1.00 89.19 76 ILE A O 1
ATOM 627 N N . THR A 1 77 ? 14.411 -6.963 -3.849 1.00 87.25 77 THR A N 1
ATOM 628 C CA . THR A 1 77 ? 13.621 -8.029 -4.464 1.00 87.25 77 THR A CA 1
ATOM 629 C C . THR A 1 77 ? 12.426 -7.406 -5.194 1.00 87.25 77 THR A C 1
ATOM 631 O O . THR A 1 77 ? 11.614 -6.725 -4.563 1.00 87.25 77 THR A O 1
ATOM 634 N N . PRO A 1 78 ? 12.264 -7.623 -6.514 1.00 88.06 78 PRO A N 1
ATOM 635 C CA . PRO A 1 78 ? 11.297 -6.873 -7.313 1.00 88.06 78 PRO A CA 1
ATOM 636 C C . PRO A 1 78 ? 9.837 -7.011 -6.883 1.00 88.06 78 PRO A C 1
ATOM 638 O O . PRO A 1 78 ? 9.037 -6.172 -7.287 1.00 88.06 78 PRO A O 1
ATOM 641 N N . ASN A 1 79 ? 9.473 -8.059 -6.141 1.00 94.69 79 ASN A N 1
ATOM 642 C CA . ASN A 1 79 ? 8.124 -8.337 -5.643 1.00 94.69 79 ASN A CA 1
ATOM 643 C C . ASN A 1 79 ? 7.899 -7.915 -4.187 1.00 94.69 79 ASN A C 1
ATOM 645 O O . ASN A 1 79 ? 6.782 -8.072 -3.699 1.00 94.69 79 ASN A O 1
ATOM 649 N N . GLU A 1 80 ? 8.903 -7.360 -3.516 1.00 96.50 80 GLU A N 1
ATOM 650 C CA . GLU A 1 80 ? 8.839 -6.996 -2.102 1.00 96.50 80 GLU A CA 1
ATOM 651 C C . GLU A 1 80 ? 8.760 -5.478 -1.912 1.00 96.50 80 GLU A C 1
ATOM 653 O O . GLU A 1 80 ? 9.313 -4.686 -2.683 1.00 96.50 80 GLU A O 1
ATOM 658 N N . TYR A 1 81 ? 8.063 -5.059 -0.862 1.00 97.38 81 TYR A N 1
ATOM 659 C CA . TYR A 1 81 ? 8.107 -3.697 -0.351 1.00 97.38 81 TYR A CA 1
ATOM 660 C C . TYR A 1 81 ? 8.153 -3.712 1.177 1.00 97.38 81 TYR A C 1
ATOM 662 O O . TYR A 1 81 ? 7.583 -4.593 1.812 1.00 97.38 81 TYR A O 1
ATOM 670 N N . ALA A 1 82 ? 8.800 -2.708 1.755 1.00 97.88 82 ALA A N 1
ATOM 671 C CA . ALA A 1 82 ? 8.781 -2.462 3.192 1.00 97.88 82 ALA A CA 1
ATOM 672 C C . ALA A 1 82 ? 7.775 -1.363 3.523 1.00 97.88 82 ALA A C 1
ATOM 674 O O . ALA A 1 82 ? 7.531 -0.461 2.707 1.00 97.88 82 ALA A O 1
ATOM 675 N N . VAL A 1 83 ?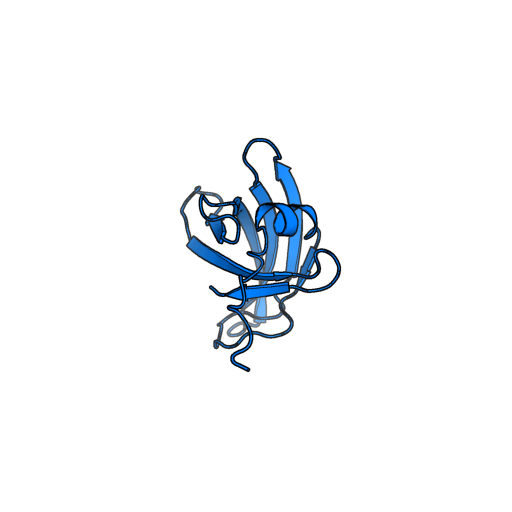 7.222 -1.425 4.730 1.00 98.00 83 VAL A N 1
ATOM 676 C CA . VAL A 1 83 ? 6.324 -0.411 5.277 1.00 98.00 83 VAL A CA 1
ATOM 677 C C . VAL A 1 83 ? 6.998 0.290 6.447 1.00 98.00 83 VAL A C 1
ATOM 679 O O . VAL A 1 83 ? 7.467 -0.357 7.377 1.00 98.00 83 VAL A O 1
ATOM 682 N N . TYR A 1 84 ? 7.015 1.620 6.402 1.00 98.19 84 TYR A N 1
ATOM 683 C CA . TYR A 1 84 ? 7.601 2.483 7.424 1.00 98.19 84 TYR A CA 1
ATOM 684 C C . TYR A 1 84 ? 6.531 3.374 8.061 1.00 98.19 84 TYR A C 1
ATOM 686 O O . TYR A 1 84 ? 5.592 3.795 7.372 1.00 98.19 84 TYR A O 1
ATOM 694 N N . ASN A 1 85 ? 6.692 3.690 9.346 1.00 97.06 85 ASN A N 1
ATOM 695 C CA . ASN A 1 85 ? 5.882 4.701 10.033 1.00 97.06 85 ASN A CA 1
ATOM 696 C C . ASN A 1 85 ? 6.375 6.137 9.738 1.00 97.06 85 ASN A C 1
ATOM 698 O O . ASN A 1 85 ? 7.273 6.354 8.920 1.00 97.06 85 ASN A O 1
ATOM 702 N N . GLU A 1 86 ? 5.755 7.127 10.386 1.00 93.06 86 GLU A N 1
ATOM 703 C CA . GLU A 1 86 ? 6.109 8.550 10.247 1.00 93.06 86 GLU A CA 1
ATOM 704 C C . GLU A 1 86 ? 7.512 8.881 10.783 1.00 93.06 86 GLU A C 1
ATOM 706 O O . GLU A 1 86 ? 8.138 9.814 10.284 1.00 93.06 86 GLU A O 1
ATOM 711 N N . ASP A 1 87 ? 8.023 8.085 11.726 1.00 94.69 87 ASP A N 1
ATOM 712 C CA . ASP A 1 87 ? 9.364 8.217 12.311 1.00 94.69 87 ASP A CA 1
ATOM 713 C C . ASP A 1 87 ? 10.453 7.502 11.482 1.00 94.69 87 ASP A C 1
ATOM 715 O O . ASP A 1 87 ? 11.597 7.380 11.916 1.00 94.69 87 ASP A O 1
ATOM 719 N N . GLU A 1 88 ? 10.104 7.025 10.281 1.00 94.12 88 GLU A N 1
ATOM 720 C CA . GLU A 1 88 ? 10.961 6.244 9.378 1.00 94.12 88 GLU A CA 1
ATOM 721 C C . GLU A 1 88 ? 11.441 4.895 9.941 1.00 94.12 88 GLU A C 1
ATOM 723 O O . GLU A 1 88 ? 12.352 4.275 9.388 1.00 94.12 88 GLU A O 1
ATOM 728 N N . GLU A 1 89 ? 10.790 4.387 10.987 1.00 96.94 89 GLU A N 1
ATOM 729 C CA . GLU A 1 89 ? 11.010 3.036 11.496 1.00 96.94 89 GLU A CA 1
ATOM 730 C C . GLU A 1 89 ? 10.333 2.012 10.577 1.00 96.94 89 GLU A C 1
ATOM 732 O O . GLU A 1 89 ? 9.164 2.160 10.204 1.00 96.94 89 GLU A O 1
ATOM 737 N N . GLU A 1 90 ? 11.073 0.968 10.201 1.00 96.69 90 GLU A N 1
ATOM 738 C CA . GLU A 1 90 ? 10.537 -0.162 9.442 1.00 96.69 90 GLU A CA 1
ATOM 739 C C . GLU A 1 90 ? 9.616 -0.995 10.334 1.00 96.69 90 GLU A C 1
ATOM 741 O O . GLU A 1 90 ? 10.039 -1.500 11.371 1.00 96.69 90 GLU A O 1
ATOM 746 N N . LEU A 1 91 ? 8.361 -1.157 9.920 1.00 96.12 91 LEU A N 1
ATOM 747 C CA . LEU A 1 91 ? 7.369 -1.938 10.653 1.00 96.12 91 LEU A CA 1
ATOM 748 C C . LEU A 1 91 ? 7.388 -3.406 10.225 1.00 96.12 91 LEU A C 1
ATOM 750 O O . LEU A 1 91 ? 7.396 -4.302 11.066 1.00 96.12 91 LEU A O 1
ATOM 754 N N . TYR A 1 92 ? 7.348 -3.651 8.913 1.00 94.81 92 TYR A N 1
ATOM 755 C CA . TYR A 1 92 ? 7.309 -4.988 8.322 1.00 94.81 92 TYR A CA 1
ATOM 756 C C . TYR A 1 92 ? 7.645 -4.957 6.825 1.00 94.81 92 TYR A C 1
ATOM 758 O O . TYR A 1 92 ? 7.611 -3.906 6.176 1.00 94.81 92 TYR A O 1
ATOM 766 N N . ASN A 1 93 ? 7.934 -6.142 6.283 1.00 95.38 93 ASN A N 1
ATOM 767 C CA . ASN A 1 93 ? 8.124 -6.396 4.859 1.00 95.38 93 ASN A CA 1
ATOM 768 C C . ASN A 1 93 ? 6.954 -7.209 4.316 1.00 95.38 93 ASN A C 1
ATOM 770 O O . ASN A 1 93 ? 6.450 -8.098 4.989 1.00 95.38 93 ASN A O 1
ATOM 774 N N . SER A 1 94 ? 6.569 -6.919 3.081 1.00 96.00 94 SER A N 1
ATOM 775 C CA . SER A 1 94 ? 5.444 -7.550 2.406 1.00 96.00 94 SER A CA 1
ATOM 776 C C . SER A 1 94 ? 5.843 -7.965 0.996 1.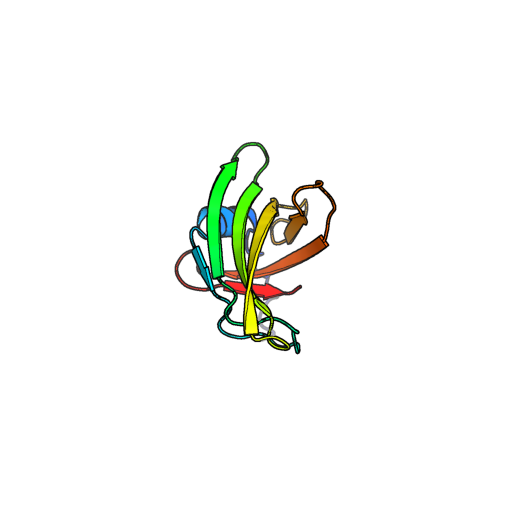00 96.00 94 SER A C 1
ATOM 778 O O . SER A 1 94 ? 6.554 -7.254 0.285 1.00 96.00 94 SER A O 1
ATOM 780 N N . THR A 1 95 ? 5.314 -9.097 0.550 1.00 96.69 95 THR A N 1
ATOM 781 C CA . THR A 1 95 ? 5.510 -9.644 -0.792 1.00 96.69 95 THR A CA 1
ATOM 782 C C . THR A 1 95 ? 4.224 -9.553 -1.602 1.00 96.69 95 THR A C 1
ATOM 784 O O . THR A 1 95 ? 3.167 -10.026 -1.184 1.00 96.69 95 THR A O 1
ATOM 787 N N . VAL A 1 96 ? 4.302 -9.023 -2.822 1.00 96.88 96 VAL A N 1
ATOM 788 C CA . VAL A 1 96 ? 3.216 -9.110 -3.804 1.00 96.88 96 VAL A CA 1
ATOM 789 C C . VAL A 1 96 ? 3.178 -10.534 -4.365 1.00 96.88 96 VAL A C 1
ATOM 791 O O . VAL A 1 96 ? 3.870 -10.863 -5.326 1.00 96.88 96 VAL A O 1
ATOM 794 N N . ALA A 1 97 ? 2.358 -11.394 -3.762 1.00 95.31 97 ALA A N 1
ATOM 795 C CA . ALA A 1 97 ? 2.187 -12.786 -4.181 1.00 95.31 97 ALA A CA 1
ATOM 796 C C . ALA A 1 97 ? 1.315 -12.925 -5.442 1.00 95.31 97 ALA A C 1
ATOM 798 O O . ALA A 1 97 ? 1.453 -13.888 -6.193 1.00 95.31 97 ALA A O 1
ATOM 799 N N . TYR A 1 98 ? 0.408 -11.970 -5.675 1.00 95.38 98 TYR A N 1
ATOM 800 C CA . TYR A 1 98 ? -0.371 -11.825 -6.906 1.00 95.38 98 TYR A CA 1
ATOM 801 C C . TYR A 1 98 ? -0.831 -10.378 -7.074 1.00 95.38 98 TYR A C 1
ATOM 803 O O . TYR A 1 98 ? -1.239 -9.737 -6.108 1.00 95.38 98 TYR A O 1
ATOM 811 N N . SER A 1 99 ? -0.854 -9.866 -8.303 1.00 96.06 99 SER A N 1
ATOM 812 C CA . SER A 1 99 ? -1.533 -8.608 -8.614 1.00 96.06 99 SER A CA 1
ATOM 813 C C . SER A 1 99 ? -1.985 -8.578 -10.066 1.00 96.06 99 SER A C 1
ATOM 815 O O . SER A 1 99 ? -1.203 -8.856 -10.976 1.00 96.06 99 SER A O 1
ATOM 817 N N . ASP A 1 100 ? -3.238 -8.184 -10.286 1.00 95.81 100 ASP A N 1
ATOM 818 C CA . ASP A 1 100 ? -3.725 -7.830 -11.620 1.00 95.81 100 ASP A CA 1
ATOM 819 C C . ASP A 1 100 ? -3.389 -6.372 -11.997 1.00 95.81 100 ASP A C 1
ATOM 821 O O . ASP A 1 100 ? -3.670 -5.940 -13.116 1.00 95.81 100 ASP A O 1
ATOM 825 N N . TYR A 1 101 ? -2.780 -5.615 -11.072 1.00 96.44 101 TYR A N 1
ATOM 826 C CA . TYR A 1 101 ? -2.459 -4.190 -11.191 1.00 96.44 101 TYR A CA 1
ATOM 827 C C . TYR A 1 101 ? -3.668 -3.306 -11.532 1.00 96.44 101 TYR A C 1
ATOM 829 O O . TYR A 1 101 ? -3.506 -2.245 -12.141 1.00 96.44 101 TYR A O 1
ATOM 837 N N . SER A 1 102 ? -4.882 -3.749 -11.183 1.00 95.31 102 SER A N 1
ATOM 838 C CA . SER A 1 102 ? -6.115 -3.035 -11.515 1.00 95.31 102 SER A CA 1
ATOM 839 C C . SER A 1 102 ? -7.184 -3.084 -10.422 1.00 95.31 102 SER A C 1
ATOM 841 O O . SER A 1 102 ? -7.677 -2.034 -10.018 1.00 95.31 102 SER A O 1
ATOM 843 N N . LYS A 1 103 ? -7.557 -4.272 -9.936 1.00 95.00 103 LYS A N 1
ATOM 844 C CA . LYS A 1 103 ? -8.707 -4.477 -9.044 1.00 95.00 103 LYS A CA 1
ATOM 845 C C . LYS A 1 103 ? -8.348 -5.204 -7.764 1.00 95.00 103 LYS A C 1
ATOM 847 O O . LYS A 1 103 ? -8.990 -4.951 -6.747 1.00 95.00 103 LYS A O 1
ATOM 852 N N . CYS A 1 104 ? -7.403 -6.137 -7.800 1.00 96.12 104 CYS A N 1
ATOM 853 C CA . CYS A 1 104 ? -7.077 -6.928 -6.624 1.00 96.12 104 CYS A CA 1
ATOM 854 C C . CYS A 1 104 ? -5.621 -7.376 -6.599 1.00 96.12 104 CYS A C 1
ATOM 856 O O . CYS A 1 104 ? -4.915 -7.465 -7.604 1.00 96.12 104 CYS A O 1
ATOM 858 N N . SER A 1 105 ? -5.145 -7.638 -5.392 1.00 96.69 105 SER A N 1
ATOM 859 C CA . SER A 1 105 ? -3.815 -8.172 -5.144 1.00 96.69 105 SER A CA 1
ATOM 860 C C . SER A 1 1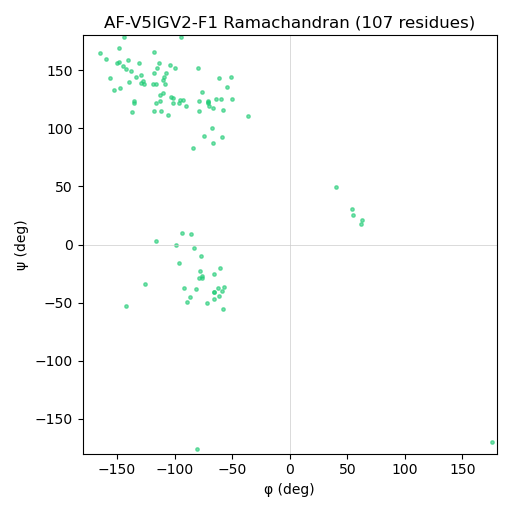05 ? -3.881 -9.114 -3.951 1.00 96.69 105 SER A C 1
ATOM 862 O O . SER A 1 105 ? -4.776 -8.993 -3.113 1.00 96.69 105 SER A O 1
ATOM 864 N N . ILE A 1 106 ? -2.965 -10.072 -3.917 1.00 96.88 106 ILE A N 1
ATOM 865 C CA . ILE A 1 106 ? -2.719 -10.942 -2.773 1.00 96.88 106 ILE A CA 1
ATOM 866 C C . ILE A 1 106 ? -1.337 -10.565 -2.266 1.00 96.88 106 ILE A C 1
ATOM 868 O O . ILE A 1 106 ? -0.371 -10.586 -3.033 1.00 96.88 106 ILE A O 1
ATOM 872 N N . ILE A 1 107 ? -1.280 -10.195 -0.994 1.00 95.94 107 ILE A N 1
ATOM 873 C CA . ILE A 1 107 ? -0.062 -9.809 -0.295 1.00 95.94 107 ILE A CA 1
ATOM 874 C C . ILE A 1 107 ? 0.266 -10.905 0.717 1.00 95.94 107 ILE A C 1
ATOM 876 O O . ILE A 1 107 ? -0.645 -11.501 1.296 1.00 95.94 107 ILE A O 1
ATOM 880 N N . GLN A 1 108 ? 1.551 -11.195 0.871 1.00 94.00 108 GLN A N 1
ATOM 881 C CA . GLN A 1 108 ? 2.082 -12.079 1.896 1.00 94.00 108 GLN A CA 1
ATOM 882 C C . GLN A 1 108 ? 3.024 -11.271 2.787 1.00 94.00 108 GLN A C 1
ATOM 884 O O . GLN A 1 108 ? 4.055 -10.808 2.302 1.00 94.00 108 GLN A O 1
ATOM 889 N N . ASP A 1 109 ? 2.640 -11.121 4.048 1.00 83.62 109 ASP A N 1
ATOM 890 C CA . ASP A 1 109 ? 3.416 -10.472 5.110 1.00 83.62 109 ASP A CA 1
ATOM 891 C C . ASP A 1 109 ? 4.212 -11.508 5.925 1.00 83.62 109 ASP A C 1
ATOM 893 O O . ASP A 1 109 ? 3.763 -12.684 5.988 1.00 83.62 109 ASP A O 1
#

Secondary structure (DSSP, 8-state):
-PPPP----PPPHHHHHHH-SEEE----SS--SEEEEEEEEEEEETTTTEEEEEEEEEETTT--EEEEEEEEEE-SSTTEEEEE-TT--EEEEEEEEEE-SSS-EEEE-

InterPro domains:
  IPR012674 Calycin [G3DSA:2.40.128.20] (5-109)
  IPR012674 Calycin [SSF50814] (7-108)

Radius of gyration: 15.28 Å; Cα contacts (8 Å, |Δi|>4): 215; chains: 1; bounding box: 30×46×41 Å

Foldseek 3Di:
DPPPDPPPPFDFPLLLQVLPQKDFDPDDDDDDQKDRWIWHWPDADPVQSKTWIWIWIARNPVRDIDIFIWIWGQDPRRQKIFIAGPVRDTDDMKGFPDDPSHHDTDIDD